Protein AF-A0A634NAC9-F1 (afdb_monomer)

Nearest PDB struct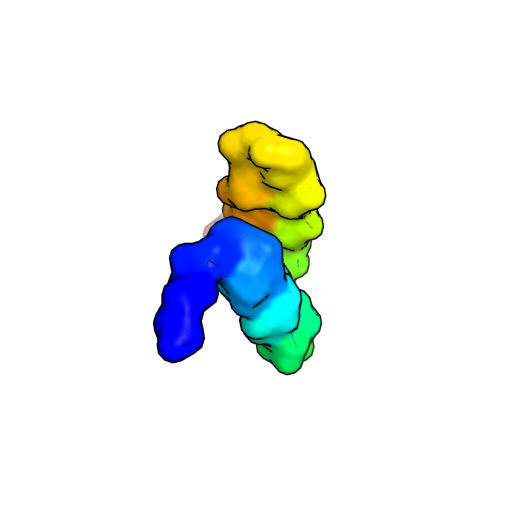ures (foldseek):
  1yfb-assembly1_A  TM=3.694E-01  e=2.605E+00  Bacillus subtilis
  6u42-assembly1_4J  TM=3.890E-01  e=2.112E+00  Chlamydomonas reinhardtii
  2k1n-assembly1_A  TM=3.772E-01  e=3.214E+00  Bacillus subtilis
  1np6-assembly1_B  TM=3.350E-01  e=9.846E+00  Escherichia coli

Secondary structure (DSSP, 8-state):
----HHHHHHHHHT-TT--EEEEE-SS-EEEEE---TT---

Solvent-accessible surface area (backbone atoms only — not comparable to full-atom values): 2834 Å² total; per-residue (Å²): 135,83,90,42,68,65,59,48,51,56,57,54,71,70,42,85,85,57,58,57,50,77,50,78,59,100,88,49,70,48,78,44,73,70,66,65,76,90,59,82,130

Structure (mmCIF, N/CA/C/O backbone):
data_AF-A0A634NAC9-F1
#
_entry.id   AF-A0A634NAC9-F1
#
loop_
_atom_site.group_PDB
_atom_site.id
_atom_site.type_symbol
_atom_site.label_atom_id
_atom_site.label_alt_id
_atom_site.label_comp_id
_atom_site.label_asym_id
_atom_site.label_entity_id
_atom_site.label_seq_id
_atom_site.pdbx_PDB_ins_code
_atom_site.Cartn_x
_atom_site.Cartn_y
_atom_site.Cartn_z
_atom_site.occupancy
_atom_site.B_iso_or_equiv
_atom_site.auth_seq_id
_atom_site.auth_comp_id
_atom_site.auth_asym_id
_atom_site.auth_atom_id
_atom_site.pdbx_PDB_model_num
ATOM 1 N N . MET A 1 1 ? -20.641 -7.591 -2.476 1.00 70.69 1 MET A N 1
ATOM 2 C CA . MET A 1 1 ? -19.292 -7.570 -1.873 1.00 70.69 1 MET A CA 1
ATOM 3 C C . MET A 1 1 ? -19.120 -6.228 -1.192 1.00 70.69 1 MET A C 1
ATOM 5 O O . MET A 1 1 ? -19.417 -5.223 -1.824 1.00 70.69 1 MET A O 1
ATOM 9 N N . ALA A 1 2 ? -18.754 -6.205 0.089 1.00 80.38 2 ALA A N 1
ATOM 10 C CA . ALA A 1 2 ? -18.510 -4.956 0.805 1.00 80.38 2 ALA A CA 1
ATOM 11 C C . ALA A 1 2 ? -17.044 -4.553 0.614 1.00 80.38 2 ALA A C 1
ATOM 13 O O . ALA A 1 2 ? -16.154 -5.368 0.852 1.00 80.38 2 ALA A O 1
ATOM 14 N N . TRP A 1 3 ? -16.801 -3.318 0.181 1.00 82.56 3 TRP A N 1
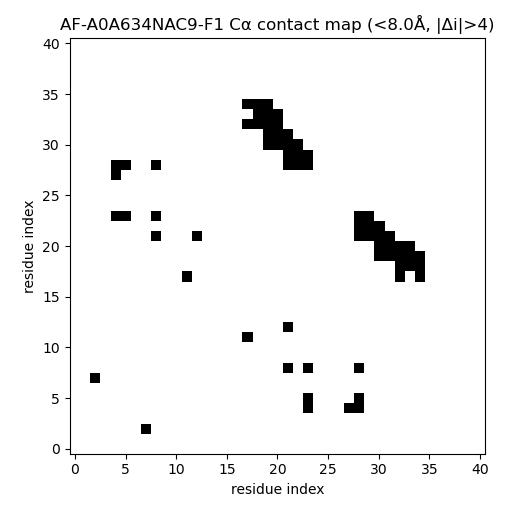ATOM 15 C CA . TRP A 1 3 ? -15.458 -2.752 0.117 1.00 82.56 3 TRP A CA 1
ATOM 16 C C . TRP A 1 3 ? -14.979 -2.444 1.538 1.00 82.56 3 TRP A C 1
ATOM 18 O O . TRP A 1 3 ? -15.374 -1.454 2.145 1.00 82.56 3 TRP A O 1
ATOM 28 N N . THR A 1 4 ? -14.161 -3.336 2.083 1.00 88.69 4 THR A N 1
ATOM 29 C CA . THR A 1 4 ? -13.381 -3.122 3.307 1.00 88.69 4 THR A CA 1
ATOM 30 C C . THR A 1 4 ? -12.004 -2.543 2.965 1.00 88.69 4 THR A C 1
ATOM 32 O O . THR A 1 4 ? -11.522 -2.760 1.847 1.00 88.69 4 THR A O 1
ATOM 35 N N . PRO A 1 5 ? -11.321 -1.878 3.914 1.00 86.56 5 PRO A N 1
ATOM 36 C CA . PRO A 1 5 ? -9.958 -1.389 3.701 1.00 86.56 5 PRO A CA 1
ATOM 37 C C . PRO A 1 5 ? -9.000 -2.491 3.227 1.00 86.56 5 PRO A C 1
ATOM 39 O O . PRO A 1 5 ? -8.217 -2.283 2.308 1.00 86.56 5 PRO A O 1
ATOM 42 N N . ARG A 1 6 ? -9.148 -3.712 3.755 1.00 86.44 6 ARG A N 1
ATOM 43 C CA . ARG A 1 6 ? -8.365 -4.875 3.322 1.00 86.44 6 ARG A CA 1
ATOM 44 C C . ARG A 1 6 ? -8.647 -5.283 1.878 1.00 86.44 6 ARG A C 1
ATOM 46 O O . ARG A 1 6 ? -7.718 -5.417 1.098 1.00 86.44 6 ARG A O 1
ATOM 53 N N . THR A 1 7 ? -9.917 -5.414 1.500 1.00 89.69 7 THR A N 1
ATOM 54 C CA . THR A 1 7 ? -10.282 -5.750 0.111 1.00 89.69 7 THR A CA 1
ATOM 55 C C . THR A 1 7 ? -9.882 -4.662 -0.886 1.00 89.69 7 THR A C 1
ATOM 57 O O . THR A 1 7 ? -9.630 -4.970 -2.045 1.00 89.69 7 THR A O 1
ATOM 60 N N . LEU A 1 8 ? -9.809 -3.400 -0.450 1.00 88.31 8 LEU A N 1
ATOM 61 C CA . LEU A 1 8 ? -9.290 -2.308 -1.269 1.00 88.31 8 LEU A CA 1
ATOM 62 C C . LEU A 1 8 ? -7.761 -2.394 -1.407 1.00 88.31 8 LEU A C 1
ATOM 64 O O . LEU A 1 8 ? -7.263 -2.301 -2.522 1.00 88.31 8 LEU A O 1
ATOM 68 N N . ALA A 1 9 ? -7.033 -2.633 -0.311 1.00 88.38 9 ALA A N 1
ATOM 69 C CA . ALA A 1 9 ? -5.583 -2.840 -0.331 1.00 88.38 9 ALA A CA 1
ATOM 70 C C . ALA A 1 9 ? -5.180 -4.001 -1.252 1.00 88.38 9 ALA A C 1
ATOM 72 O O . ALA A 1 9 ? -4.283 -3.860 -2.078 1.00 88.38 9 ALA A O 1
ATOM 73 N N . ASP A 1 10 ? -5.889 -5.128 -1.153 1.00 88.81 10 ASP A N 1
ATOM 74 C CA . ASP A 1 10 ? -5.646 -6.303 -1.988 1.00 88.81 10 ASP A CA 1
ATOM 75 C C . ASP A 1 10 ? -5.923 -6.003 -3.470 1.00 88.81 10 ASP A C 1
ATOM 77 O O . ASP A 1 10 ? -5.157 -6.413 -4.339 1.00 88.81 10 ASP A O 1
ATOM 81 N N . ALA A 1 11 ? -6.992 -5.263 -3.785 1.00 89.19 11 ALA A N 1
ATOM 82 C CA . ALA A 1 11 ? -7.301 -4.876 -5.162 1.00 89.19 11 ALA A CA 1
ATOM 83 C C . ALA A 1 11 ? -6.234 -3.943 -5.755 1.00 89.19 11 ALA A C 1
ATOM 85 O O . ALA A 1 11 ? -5.831 -4.132 -6.898 1.00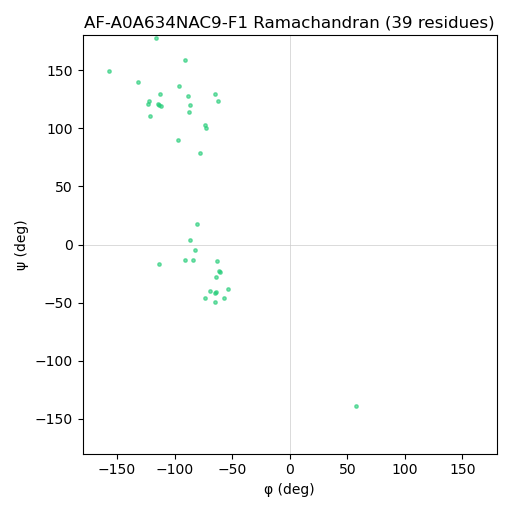 89.19 11 ALA A O 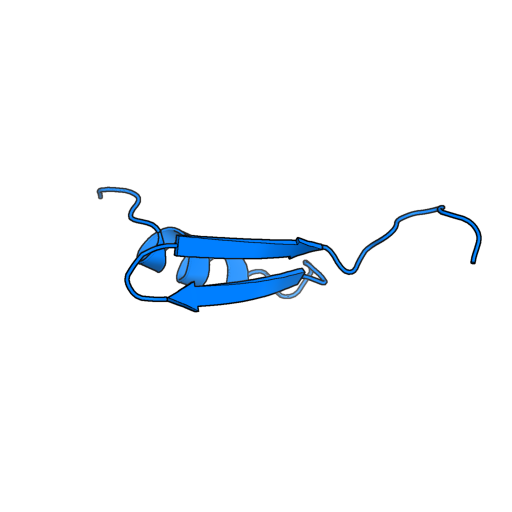1
ATOM 86 N N . LEU A 1 12 ? -5.756 -2.973 -4.972 1.00 88.00 12 LEU A N 1
ATOM 87 C CA . LEU A 1 12 ? -4.737 -2.014 -5.395 1.00 88.00 12 LEU A CA 1
ATOM 88 C C . LEU A 1 12 ? -3.360 -2.669 -5.582 1.00 88.00 12 LEU A C 1
ATOM 90 O O . LEU A 1 12 ? -2.705 -2.401 -6.583 1.00 88.00 12 LEU A O 1
ATOM 94 N N . ASN A 1 13 ? -2.970 -3.602 -4.705 1.00 85.06 13 ASN A N 1
ATOM 95 C CA . ASN A 1 13 ? -1.735 -4.387 -4.855 1.00 85.06 13 ASN A CA 1
ATOM 96 C C . ASN A 1 13 ? -1.697 -5.232 -6.141 1.00 85.06 13 ASN A C 1
ATOM 98 O O . ASN A 1 13 ? -0.623 -5.603 -6.605 1.00 85.06 13 ASN A O 1
ATOM 102 N N . ASN A 1 14 ? -2.855 -5.566 -6.720 1.00 86.56 14 ASN A N 1
ATOM 103 C CA . ASN A 1 14 ? -2.924 -6.336 -7.964 1.00 86.56 14 ASN A CA 1
ATOM 104 C C . ASN A 1 14 ? -2.740 -5.477 -9.228 1.00 86.56 14 ASN A C 1
ATOM 106 O O . ASN A 1 14 ? -2.685 -6.027 -10.329 1.00 86.56 14 ASN A O 1
ATOM 110 N N . I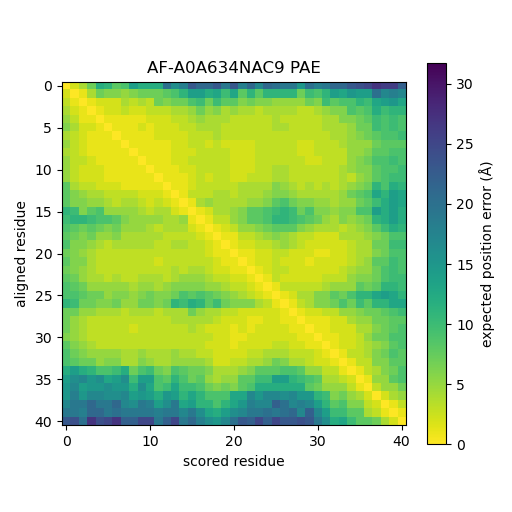LE A 1 15 ? -2.643 -4.151 -9.104 1.00 87.62 15 ILE A N 1
ATOM 111 C CA . ILE A 1 15 ? -2.444 -3.250 -10.240 1.00 87.62 15 ILE A CA 1
ATOM 112 C C . ILE A 1 15 ? -0.950 -2.927 -10.338 1.00 87.62 15 ILE A C 1
ATOM 114 O O . ILE A 1 15 ? -0.472 -1.957 -9.762 1.00 87.62 15 ILE A O 1
ATOM 118 N N . ALA A 1 16 ? -0.214 -3.745 -11.094 1.00 74.62 16 ALA A N 1
ATOM 119 C CA . ALA A 1 16 ? 1.244 -3.641 -11.239 1.00 74.62 16 ALA A CA 1
ATOM 120 C C . ALA A 1 16 ? 1.741 -2.331 -11.891 1.00 74.62 16 ALA A C 1
ATOM 122 O O . ALA A 1 16 ? 2.932 -2.043 -11.849 1.00 74.62 16 ALA A O 1
ATOM 123 N N . GLU A 1 17 ? 0.848 -1.560 -12.514 1.00 82.56 17 GLU A N 1
ATOM 124 C CA . GLU A 1 17 ? 1.155 -0.266 -13.140 1.00 82.56 17 GLU A CA 1
ATOM 125 C C . GLU A 1 17 ? 1.137 0.902 -12.142 1.00 82.56 17 GLU A C 1
ATOM 127 O O . GLU A 1 17 ? 1.597 1.992 -12.471 1.00 82.56 17 GLU A O 1
ATOM 132 N N . LEU A 1 18 ? 0.606 0.696 -10.933 1.00 81.31 18 LEU A N 1
ATOM 133 C CA . LEU A 1 18 ? 0.588 1.719 -9.894 1.00 81.31 18 LEU A CA 1
ATOM 134 C C . LEU A 1 18 ? 1.886 1.654 -9.085 1.00 81.31 18 LEU A C 1
ATOM 136 O O . LEU A 1 18 ? 2.110 0.699 -8.344 1.00 81.31 18 LEU A O 1
ATOM 140 N N . ASP A 1 19 ? 2.713 2.695 -9.179 1.00 85.38 19 ASP A N 1
ATOM 141 C CA . ASP A 1 19 ? 3.836 2.899 -8.260 1.00 85.38 19 ASP A CA 1
ATOM 142 C C . ASP A 1 19 ? 3.306 3.457 -6.931 1.00 85.38 19 ASP A C 1
ATOM 144 O O . ASP A 1 19 ? 3.284 4.668 -6.683 1.00 85.38 19 ASP A O 1
ATOM 148 N N . ILE A 1 20 ? 2.748 2.563 -6.114 1.00 87.19 20 ILE A N 1
ATOM 149 C CA . ILE A 1 20 ? 2.129 2.887 -4.831 1.00 87.19 20 ILE A CA 1
ATOM 150 C C . ILE A 1 20 ? 2.636 1.953 -3.729 1.00 87.19 20 ILE A C 1
ATOM 152 O O . ILE A 1 20 ? 2.738 0.744 -3.918 1.00 87.19 20 ILE A O 1
ATOM 156 N N . ASP A 1 21 ? 2.874 2.508 -2.543 1.00 89.50 21 ASP A N 1
ATOM 157 C CA . ASP A 1 21 ? 3.052 1.742 -1.313 1.00 89.50 21 ASP A CA 1
ATOM 158 C C . ASP A 1 21 ? 1.721 1.678 -0.561 1.00 89.50 21 ASP A C 1
ATOM 160 O O . ASP A 1 21 ? 1.019 2.684 -0.412 1.00 89.50 21 ASP A O 1
ATOM 164 N N . ILE A 1 22 ? 1.383 0.499 -0.042 1.00 89.38 22 ILE A N 1
ATOM 165 C CA . ILE A 1 22 ? 0.156 0.287 0.726 1.00 89.38 22 ILE A CA 1
ATOM 166 C C . ILE A 1 22 ? 0.511 -0.262 2.103 1.00 89.38 22 ILE A C 1
ATOM 168 O O . ILE A 1 22 ? 1.075 -1.348 2.226 1.00 89.38 22 ILE A O 1
ATOM 172 N N . GLU A 1 23 ? 0.110 0.457 3.146 1.00 91.00 23 GLU A N 1
ATOM 173 C CA . GLU A 1 23 ? 0.166 -0.007 4.527 1.00 91.00 23 GLU A CA 1
ATOM 174 C C . GLU A 1 23 ? -1.262 -0.199 5.040 1.00 91.00 23 GLU A C 1
ATOM 176 O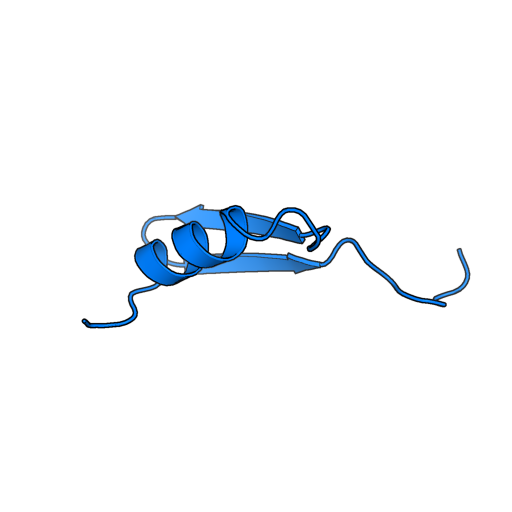 O . GLU A 1 23 ? -2.062 0.733 5.088 1.00 91.00 23 GLU A O 1
ATOM 181 N N . ASN A 1 24 ? -1.597 -1.428 5.419 1.00 88.50 24 ASN A N 1
ATOM 182 C CA . ASN A 1 24 ? -2.900 -1.760 5.976 1.00 88.50 24 ASN A CA 1
ATOM 183 C C . ASN A 1 24 ? -2.709 -2.356 7.370 1.00 88.50 24 ASN A C 1
ATOM 185 O O . ASN A 1 24 ? -2.193 -3.466 7.507 1.00 88.50 24 ASN A O 1
ATOM 189 N N . ASN A 1 25 ? -3.122 -1.617 8.396 1.00 86.56 25 ASN A N 1
ATOM 190 C CA . ASN A 1 25 ? -3.080 -2.043 9.791 1.00 86.56 25 ASN A CA 1
ATOM 191 C C . ASN A 1 25 ? -4.504 -2.140 10.371 1.00 86.56 25 ASN A C 1
ATOM 193 O O . ASN A 1 25 ? -5.492 -1.856 9.697 1.00 86.56 25 ASN A O 1
ATOM 197 N N . GLU A 1 26 ? -4.633 -2.566 11.629 1.00 83.69 26 GLU A N 1
ATOM 198 C CA . GLU A 1 26 ? -5.944 -2.845 12.243 1.00 83.69 26 GLU A CA 1
ATOM 199 C C . GLU A 1 26 ? -6.881 -1.627 12.314 1.00 83.69 26 GLU A C 1
ATOM 201 O O . GLU A 1 26 ? -8.095 -1.795 12.409 1.00 83.69 26 GLU A O 1
ATOM 206 N N . SER A 1 27 ? -6.338 -0.406 12.271 1.00 86.06 27 SER A N 1
ATOM 207 C CA . SER A 1 27 ? -7.101 0.839 12.433 1.00 86.06 27 SER A CA 1
ATOM 208 C C . SER A 1 27 ? -7.154 1.706 11.176 1.00 86.06 27 SER A C 1
ATOM 210 O O . SER A 1 27 ? -7.973 2.621 11.103 1.00 86.06 27 SER A O 1
ATOM 212 N N . SER A 1 28 ? -6.279 1.472 10.197 1.00 87.19 28 SER A N 1
ATOM 213 C CA . SER A 1 28 ? -6.094 2.388 9.073 1.00 87.19 28 SER A CA 1
ATOM 214 C C . SER A 1 28 ? -5.514 1.720 7.831 1.00 87.19 28 SER A C 1
ATOM 216 O O . SER A 1 28 ? -4.728 0.777 7.907 1.00 87.19 28 SER A O 1
ATOM 218 N N . LEU A 1 29 ? -5.904 2.273 6.683 1.00 90.25 29 LEU A N 1
ATOM 219 C CA . LEU A 1 29 ? -5.326 1.998 5.376 1.00 90.25 29 LEU A CA 1
ATOM 220 C C . LEU A 1 29 ? -4.640 3.270 4.890 1.00 90.25 29 LEU A C 1
ATOM 222 O O . LEU A 1 29 ? -5.292 4.302 4.727 1.00 90.25 29 LEU A O 1
ATOM 226 N N . ILE A 1 30 ? -3.340 3.178 4.655 1.00 90.25 30 ILE A N 1
ATOM 227 C CA . ILE A 1 30 ? -2.506 4.249 4.127 1.00 90.25 30 ILE A CA 1
ATOM 228 C C . ILE A 1 30 ? -2.056 3.825 2.733 1.00 90.25 30 ILE A C 1
ATOM 230 O O . ILE A 1 30 ? -1.556 2.720 2.537 1.00 90.25 30 ILE A O 1
ATOM 234 N N . ILE A 1 31 ? -2.251 4.715 1.764 1.00 89.75 31 ILE A N 1
ATOM 235 C CA . ILE A 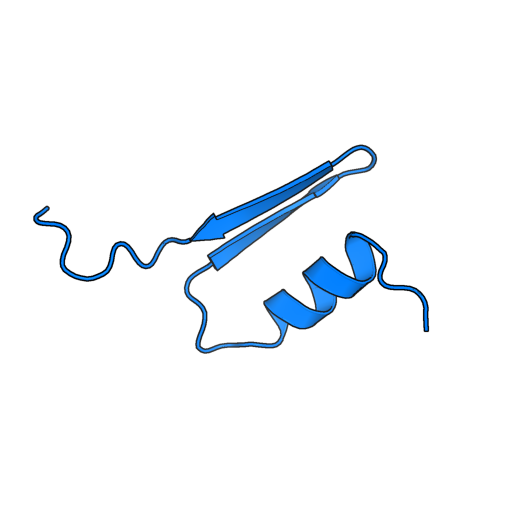1 31 ? -1.807 4.535 0.383 1.00 89.75 31 ILE A CA 1
ATOM 236 C C . ILE A 1 31 ? -0.897 5.715 0.065 1.00 89.75 31 ILE A C 1
ATOM 238 O O . ILE A 1 31 ? -1.308 6.870 0.203 1.00 89.75 31 ILE A O 1
ATOM 242 N N . LYS A 1 32 ? 0.335 5.429 -0.342 1.00 89.25 32 LYS A N 1
ATOM 243 C CA . LYS A 1 32 ? 1.329 6.422 -0.738 1.00 89.25 32 LYS A CA 1
ATOM 244 C C . LYS A 1 32 ? 1.621 6.242 -2.217 1.00 89.25 32 LYS A C 1
ATOM 246 O O . LYS A 1 32 ? 2.041 5.172 -2.627 1.00 89.25 32 LYS A O 1
ATOM 251 N N . MET A 1 33 ? 1.391 7.285 -3.006 1.00 87.56 33 MET A N 1
ATOM 252 C CA . MET A 1 33 ? 1.747 7.297 -4.421 1.00 87.56 33 MET A CA 1
ATOM 253 C C . MET A 1 33 ? 3.191 7.763 -4.559 1.00 87.56 33 MET A C 1
ATOM 255 O O . MET A 1 33 ? 3.542 8.840 -4.076 1.00 87.56 33 MET A O 1
ATOM 259 N N . ASN A 1 34 ? 4.019 6.902 -5.137 1.00 83.62 34 ASN A N 1
ATOM 260 C CA . ASN A 1 34 ? 5.423 7.166 -5.436 1.00 83.62 34 ASN A CA 1
ATOM 261 C C . ASN A 1 34 ? 5.601 7.743 -6.843 1.00 83.62 34 ASN A C 1
ATOM 263 O O . ASN A 1 34 ? 6.646 8.315 -7.143 1.00 83.62 34 ASN A O 1
ATOM 267 N N . ASP A 1 35 ? 4.560 7.675 -7.672 1.00 80.75 35 ASP A N 1
ATOM 268 C CA . ASP A 1 35 ? 4.486 8.475 -8.882 1.00 80.75 35 ASP A CA 1
ATOM 269 C C . ASP A 1 35 ? 4.190 9.941 -8.523 1.00 80.75 35 ASP A C 1
ATOM 271 O O . ASP A 1 35 ? 3.070 10.325 -8.172 1.00 80.75 35 ASP A O 1
ATOM 275 N N . TYR A 1 36 ? 5.237 10.759 -8.581 1.00 74.38 36 TYR A N 1
ATOM 276 C CA . TYR A 1 36 ? 5.171 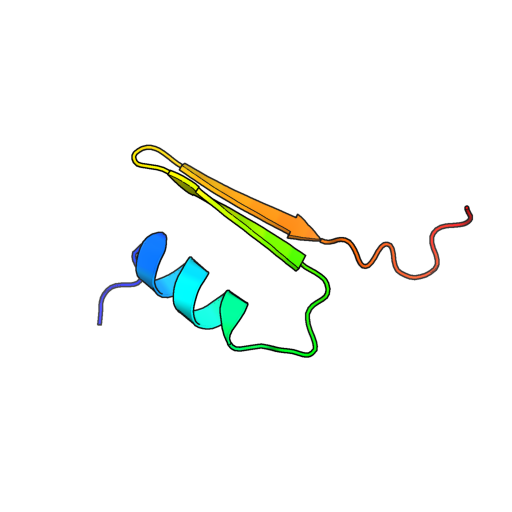12.205 -8.383 1.00 74.38 36 TYR A CA 1
ATOM 277 C C . TYR A 1 36 ? 4.851 12.954 -9.694 1.00 74.38 36 TYR A C 1
ATOM 279 O O . TYR A 1 36 ? 4.811 14.186 -9.705 1.00 74.38 36 TYR A O 1
ATOM 287 N N . GLY A 1 37 ? 4.592 12.237 -10.795 1.00 75.69 37 GLY A N 1
ATOM 288 C CA . GLY A 1 37 ? 4.340 12.813 -12.112 1.00 75.69 37 GLY A CA 1
ATOM 289 C C . GLY A 1 37 ? 5.496 13.696 -12.588 1.00 75.69 37 GLY A C 1
ATOM 290 O O . GLY A 1 37 ? 6.666 13.390 -12.36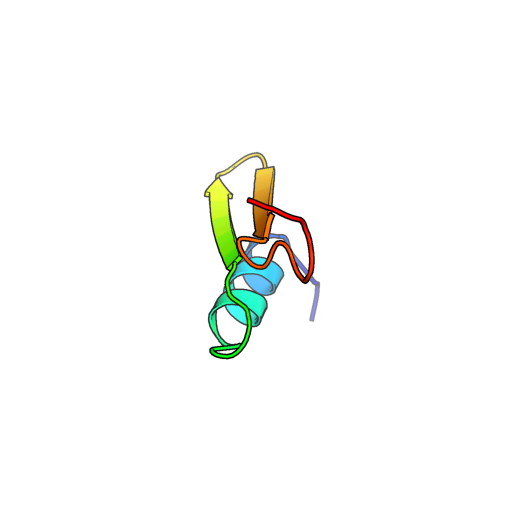9 1.00 75.69 37 GLY A O 1
ATOM 291 N N . ASP A 1 38 ? 5.167 14.836 -13.198 1.00 75.00 38 ASP A N 1
ATOM 292 C CA . ASP A 1 38 ? 6.141 15.825 -13.690 1.00 75.00 38 ASP A CA 1
ATOM 293 C C . ASP A 1 38 ? 6.692 16.751 -12.586 1.00 75.00 38 ASP A C 1
ATOM 295 O O . ASP A 1 38 ? 7.196 17.841 -12.877 1.00 75.00 38 ASP A O 1
ATOM 299 N N . LEU A 1 39 ? 6.558 16.380 -11.305 1.00 68.25 39 LEU A N 1
ATOM 300 C CA . LEU A 1 39 ? 7.113 17.194 -10.228 1.00 68.25 39 LEU A CA 1
ATOM 301 C C . LEU A 1 39 ? 8.642 17.256 -10.377 1.00 68.25 39 LEU A C 1
ATOM 303 O O . LEU A 1 39 ? 9.301 16.215 -10.414 1.00 68.25 39 LEU A O 1
ATOM 307 N N . PRO A 1 40 ? 9.223 18.466 -10.469 1.00 64.06 40 PRO A N 1
ATOM 308 C CA . PRO A 1 40 ? 10.662 18.605 -10.578 1.00 64.06 40 PRO A CA 1
ATOM 309 C C . PRO A 1 40 ? 11.323 18.094 -9.293 1.00 64.06 40 PRO A C 1
ATOM 311 O O . PRO A 1 40 ? 10.915 18.477 -8.193 1.00 64.06 40 PRO A O 1
ATOM 314 N N . LEU A 1 41 ? 12.321 17.223 -9.475 1.00 63.25 41 LEU A N 1
ATOM 315 C CA . LEU A 1 41 ? 13.233 16.742 -8.430 1.00 63.25 41 LEU A CA 1
ATOM 316 C C . LEU A 1 41 ? 13.958 17.898 -7.728 1.00 63.25 41 LEU A C 1
ATOM 318 O O . LEU A 1 41 ? 14.400 18.836 -8.435 1.00 63.25 41 LEU A O 1
#

Foldseek 3Di:
DDDDLVNVLVVVVPPPPFQWDWDDDPPDIDIGGPCPDPPDD

Organism: Salmonella senftenberg (NCBI:txid28150)

Sequence (41 aa):
MAWTPRTLADALNNIAELDIDIENNESSLIIKMNDYGDLPL

Radius of gyration: 12.16 Å; Cα contacts (8 Å, |Δi|>4): 34; chains: 1; bounding box: 32×26×26 Å

Mean predicted aligned error: 6.1 Å

InterPro domains:
  IPR019231 Protein of unknown function DUF2170 [PF09938] (2-41)

pLDDT: mean 83.71, std 7.19, range [63.25, 91.0]